Protein AF-A0A4U2DZY0-F1 (afdb_monomer)

Sequence (100 aa):
HLVTLEELRRKLRNLMFALDKDKKEMVYTNFEDEVQGVHDVTNVYKNPSVDLAQYRKKIELYIQDHQDQLTIQKLKRNKSITQADLDVLEGLLLDASGMS

Radius of gyration: 21.81 Å; Cα contacts (8 Å, |Δi|>4): 27; chains: 1; bounding box: 49×35×52 Å

Solvent-accessible surface area (backbone atoms only — not comparable to full-atom values): 6520 Å² total; per-residue (Å²): 118,64,69,64,50,54,53,50,52,56,60,47,59,77,52,55,80,78,53,67,79,91,74,66,79,90,78,88,83,87,81,80,90,75,83,92,64,88,76,76,77,69,68,73,78,85,48,98,82,64,58,63,68,58,47,50,53,39,44,52,51,45,52,66,74,45,56,85,39,66,55,55,43,28,61,78,66,74,44,89,79,51,70,69,41,49,58,52,48,52,55,52,54,40,60,53,60,66,76,115

Foldseek 3Di:
DVVVVVVVVVVVVVVCVVDDPVPDDDDDDDDDDDPPDDDPPCPPPPPPPDPPVVLVVLLVVLLVVVVVDPLSVCVVVVHDDDPVSVVVVVVSSCVSSVVD

Secondary structure (DSSP, 8-state):
-HHHHHHHHHHHHTTGGGS-GGG------------------------TT--HHHHHHHHHHHHHHTTTSHHHHHHHTTPPPPHHHHHHHHHHHHHHHT--

Structure (mmCIF, N/CA/C/O backbone):
data_AF-A0A4U2DZY0-F1
#
_entry.id   AF-A0A4U2DZY0-F1
#
loop_
_atom_site.group_PDB
_atom_site.id
_atom_site.type_symbol
_atom_site.label_atom_id
_atom_site.label_alt_id
_atom_site.label_comp_id
_atom_site.label_asym_id
_atom_site.label_entity_id
_atom_site.label_seq_id
_atom_site.pdbx_PDB_ins_code
_atom_site.Cartn_x
_atom_site.Cartn_y
_atom_site.Cartn_z
_atom_site.occupancy
_atom_site.B_iso_or_equiv
_atom_site.auth_seq_id
_atom_site.auth_comp_id
_atom_site.auth_asym_id
_atom_site.auth_atom_id
_atom_site.pdbx_PDB_model_num
ATOM 1 N N . HIS A 1 1 ? 1.234 14.215 -16.333 1.00 53.50 1 HIS A N 1
ATOM 2 C CA . HIS A 1 1 ? 2.309 14.253 -17.352 1.00 53.50 1 HIS A CA 1
ATOM 3 C C . HIS A 1 1 ? 3.401 13.187 -17.167 1.00 53.50 1 HIS A C 1
ATOM 5 O O . HIS A 1 1 ? 3.897 12.699 -18.170 1.00 53.50 1 HIS A O 1
ATOM 11 N N . LEU A 1 2 ? 3.774 12.767 -15.947 1.00 58.19 2 LEU A N 1
ATOM 12 C CA . LEU A 1 2 ? 4.802 11.720 -15.757 1.00 58.19 2 LEU A CA 1
ATOM 13 C C . LEU A 1 2 ? 4.347 10.305 -16.157 1.00 58.19 2 LEU A C 1
ATOM 15 O O . LEU A 1 2 ? 5.121 9.554 -16.745 1.00 58.19 2 LEU A O 1
ATOM 19 N N . VAL A 1 3 ? 3.073 9.969 -15.920 1.00 61.31 3 VAL A N 1
ATOM 20 C CA . VAL A 1 3 ? 2.490 8.661 -16.285 1.00 61.31 3 VAL A CA 1
ATOM 21 C C . VAL A 1 3 ? 2.642 8.375 -17.786 1.00 61.31 3 VAL A C 1
ATOM 23 O O . VAL A 1 3 ? 3.036 7.279 -18.171 1.00 61.31 3 VAL A O 1
ATOM 26 N N . THR A 1 4 ? 2.457 9.388 -18.641 1.00 75.38 4 THR A N 1
ATOM 27 C CA . THR A 1 4 ? 2.610 9.245 -20.098 1.00 75.38 4 THR A CA 1
ATOM 28 C C . THR A 1 4 ? 4.067 9.048 -20.529 1.00 75.38 4 THR A C 1
ATOM 30 O O . THR A 1 4 ? 4.326 8.383 -21.531 1.00 75.38 4 THR A O 1
ATOM 33 N N . LEU A 1 5 ? 5.034 9.596 -19.781 1.00 79.69 5 LEU A N 1
ATOM 34 C CA . LEU A 1 5 ? 6.461 9.440 -20.075 1.00 79.69 5 LEU A CA 1
ATOM 35 C C . LEU A 1 5 ? 6.970 8.052 -19.668 1.00 79.69 5 LEU A C 1
ATOM 37 O O . LEU A 1 5 ? 7.715 7.430 -20.424 1.00 79.69 5 LEU A O 1
ATOM 41 N N . GLU A 1 6 ? 6.534 7.535 -18.518 1.00 77.44 6 GLU A N 1
ATOM 42 C CA . GLU A 1 6 ? 6.894 6.180 -18.083 1.00 77.44 6 GLU A CA 1
ATOM 43 C C . GLU A 1 6 ? 6.274 5.112 -18.997 1.00 77.44 6 GLU A C 1
ATOM 45 O O . GLU A 1 6 ? 6.946 4.148 -19.372 1.00 77.44 6 GLU A O 1
ATOM 50 N N . GLU A 1 7 ? 5.031 5.303 -19.448 1.00 84.56 7 GLU A N 1
ATOM 51 C CA . GLU A 1 7 ? 4.424 4.440 -20.466 1.00 84.56 7 GLU A CA 1
ATOM 52 C C . GLU A 1 7 ? 5.209 4.452 -21.782 1.00 84.56 7 GLU A C 1
ATOM 54 O O . GLU A 1 7 ? 5.478 3.394 -22.362 1.00 84.56 7 GLU A O 1
ATOM 59 N N . LEU A 1 8 ? 5.626 5.635 -22.243 1.00 85.94 8 LEU A N 1
ATOM 60 C CA . LEU A 1 8 ? 6.455 5.776 -23.437 1.00 85.94 8 LEU A CA 1
ATOM 61 C C . LEU A 1 8 ? 7.815 5.084 -23.257 1.00 85.94 8 LEU A C 1
ATOM 63 O O . LEU A 1 8 ? 8.233 4.309 -24.121 1.00 85.94 8 LEU A O 1
ATOM 67 N N . ARG A 1 9 ? 8.478 5.279 -22.109 1.00 87.75 9 ARG A N 1
ATOM 68 C CA . ARG A 1 9 ? 9.758 4.637 -21.772 1.00 87.75 9 ARG A CA 1
ATOM 69 C C . ARG A 1 9 ? 9.637 3.112 -21.755 1.00 87.75 9 ARG A C 1
ATOM 71 O O . ARG A 1 9 ? 10.550 2.418 -22.208 1.00 87.75 9 ARG A O 1
ATOM 78 N N . ARG A 1 10 ? 8.523 2.569 -21.251 1.00 85.19 10 ARG A N 1
ATOM 79 C CA . ARG A 1 10 ? 8.232 1.124 -21.259 1.00 85.19 10 ARG A CA 1
ATOM 80 C C . ARG A 1 10 ? 8.030 0.585 -22.670 1.00 85.19 10 ARG A C 1
ATOM 82 O O . ARG A 1 10 ? 8.612 -0.446 -22.996 1.00 85.19 10 ARG A O 1
ATOM 89 N N . LYS A 1 11 ? 7.279 1.291 -23.519 1.00 86.44 11 LYS A N 1
ATOM 90 C CA . LYS A 1 11 ? 7.086 0.908 -24.928 1.00 86.44 11 LYS A CA 1
ATOM 91 C C . LYS A 1 11 ? 8.410 0.919 -25.701 1.00 86.44 11 LYS A C 1
ATOM 93 O O . LYS A 1 11 ? 8.703 -0.034 -26.416 1.00 86.44 11 LYS A O 1
ATOM 98 N N . LEU A 1 12 ? 9.248 1.936 -25.487 1.00 87.19 12 LEU A N 1
ATOM 99 C CA . LEU A 1 12 ? 10.566 2.042 -26.120 1.00 87.19 12 LEU A CA 1
ATOM 100 C C . LEU A 1 12 ? 11.564 0.992 -25.615 1.00 87.19 12 LEU A C 1
ATOM 102 O O . LEU A 1 12 ? 12.338 0.478 -26.418 1.00 87.19 12 LEU A O 1
ATOM 106 N N . ARG A 1 13 ? 11.531 0.616 -24.323 1.00 87.81 13 ARG A N 1
ATOM 107 C CA . ARG A 1 13 ? 12.400 -0.433 -23.739 1.00 87.81 13 ARG A CA 1
ATOM 108 C C . ARG A 1 13 ? 12.373 -1.710 -24.578 1.00 87.81 13 ARG A C 1
ATOM 110 O O . ARG A 1 13 ? 13.428 -2.270 -24.862 1.00 87.81 13 ARG A O 1
ATOM 117 N N . ASN A 1 14 ? 11.182 -2.128 -24.995 1.00 83.81 14 ASN A N 1
ATOM 118 C CA . ASN A 1 14 ? 10.988 -3.353 -25.766 1.00 83.81 14 ASN A CA 1
ATOM 119 C C . ASN A 1 14 ? 11.478 -3.242 -27.213 1.00 83.81 14 ASN A C 1
ATOM 121 O O . ASN A 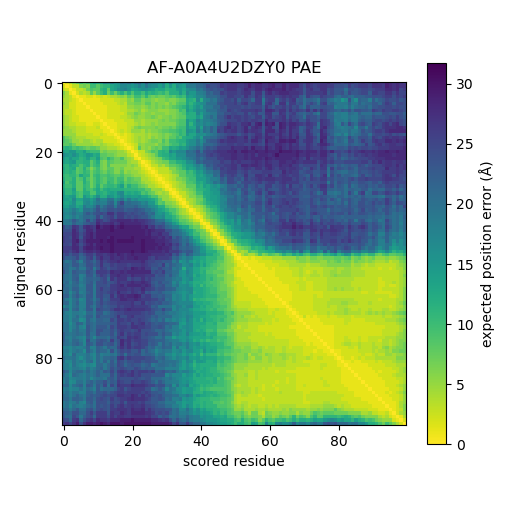1 14 ? 11.615 -4.265 -27.863 1.00 83.81 14 ASN A O 1
ATOM 125 N N . LEU A 1 15 ? 11.755 -2.035 -27.714 1.00 87.69 15 LEU A N 1
ATOM 126 C CA . LEU A 1 15 ? 12.273 -1.778 -29.061 1.00 87.69 15 LEU A CA 1
ATOM 127 C C . LEU A 1 15 ? 13.789 -1.511 -29.066 1.00 87.69 15 LEU A C 1
ATOM 129 O O . LEU A 1 15 ? 14.420 -1.552 -30.119 1.00 87.69 15 LEU A O 1
ATOM 133 N N . MET A 1 16 ? 14.408 -1.288 -27.898 1.00 81.75 16 MET A N 1
ATOM 134 C CA . MET A 1 16 ? 15.835 -0.946 -27.788 1.00 81.75 16 MET A CA 1
ATOM 135 C C . MET A 1 16 ? 16.789 -2.037 -28.291 1.00 81.75 16 MET A C 1
ATOM 137 O O . MET A 1 16 ? 17.958 -1.745 -28.548 1.00 81.75 16 MET A O 1
ATOM 141 N N . PHE A 1 17 ? 16.327 -3.285 -28.414 1.00 82.25 17 PHE A N 1
ATOM 142 C CA . PHE A 1 17 ? 17.144 -4.381 -28.941 1.00 82.25 17 PHE A CA 1
ATOM 143 C C . PHE A 1 17 ? 17.488 -4.199 -30.426 1.00 82.25 17 PHE A C 1
ATOM 145 O O . PHE A 1 17 ? 18.494 -4.738 -30.873 1.00 82.25 17 PHE A O 1
ATOM 152 N N . ALA A 1 18 ? 16.673 -3.444 -31.171 1.00 83.88 18 ALA A N 1
ATOM 153 C CA . ALA A 1 18 ? 16.861 -3.196 -32.597 1.00 83.88 18 ALA A CA 1
ATOM 154 C C . ALA A 1 18 ? 17.895 -2.091 -32.890 1.00 83.88 18 ALA A C 1
ATOM 156 O O . ALA A 1 18 ? 18.226 -1.851 -34.048 1.00 83.88 18 ALA A O 1
ATOM 157 N N . LEU A 1 19 ? 18.397 -1.406 -31.856 1.00 81.38 19 LEU A N 1
ATOM 158 C CA . LEU A 1 19 ? 19.423 -0.377 -31.999 1.00 81.38 19 LEU A CA 1
ATOM 159 C C . LEU A 1 19 ? 20.810 -1.008 -32.149 1.00 81.38 19 LEU A C 1
ATOM 161 O O . LEU A 1 19 ? 21.196 -1.880 -31.365 1.00 81.38 19 LEU A O 1
ATOM 165 N N . ASP A 1 20 ? 21.566 -0.498 -33.117 1.00 79.88 20 ASP A N 1
ATOM 166 C CA . ASP A 1 20 ? 22.941 -0.898 -33.398 1.00 79.88 20 ASP A CA 1
ATOM 167 C C . ASP A 1 20 ? 23.843 -0.642 -32.175 1.00 79.88 20 ASP A C 1
ATOM 169 O O . ASP A 1 20 ? 23.878 0.464 -31.626 1.00 79.88 20 ASP A O 1
ATOM 173 N N . LYS A 1 21 ? 24.516 -1.688 -31.682 1.00 72.12 21 LYS A N 1
ATOM 174 C CA . LYS A 1 21 ? 25.209 -1.659 -30.380 1.00 72.12 21 LYS A CA 1
ATOM 175 C C . LYS A 1 21 ? 26.472 -0.802 -30.413 1.00 72.12 21 LYS A C 1
ATOM 177 O O . LYS A 1 21 ? 26.791 -0.191 -29.396 1.00 72.12 21 LYS A O 1
ATOM 182 N N . ASP A 1 22 ? 27.114 -0.710 -31.573 1.00 72.94 22 ASP A N 1
ATOM 183 C CA . ASP A 1 22 ? 28.402 -0.032 -31.748 1.00 72.94 22 ASP A CA 1
ATOM 184 C C . ASP A 1 22 ? 28.266 1.497 -31.857 1.00 72.94 22 ASP A C 1
ATOM 186 O O . ASP A 1 22 ? 29.255 2.220 -31.777 1.00 72.94 22 ASP A O 1
ATOM 190 N N . LYS A 1 23 ? 27.034 2.012 -31.996 1.00 73.88 23 LYS A N 1
ATOM 191 C CA . LYS A 1 23 ? 26.726 3.450 -32.133 1.00 73.88 23 LYS A CA 1
ATOM 192 C C . LYS A 1 23 ? 25.981 4.041 -30.934 1.00 73.88 23 LYS A C 1
ATOM 194 O O . LYS A 1 23 ? 25.360 5.095 -31.053 1.00 73.88 23 LYS A O 1
ATOM 199 N N . LYS A 1 24 ? 25.983 3.366 -29.782 1.00 71.56 24 LYS A N 1
ATOM 200 C CA . LYS A 1 24 ? 25.288 3.867 -28.589 1.00 71.56 24 LYS A CA 1
ATOM 201 C C . LYS A 1 24 ? 26.089 4.977 -27.921 1.00 71.56 24 LYS A C 1
ATOM 203 O O . LYS A 1 24 ? 27.112 4.723 -27.294 1.00 71.56 24 LYS A O 1
ATOM 208 N N 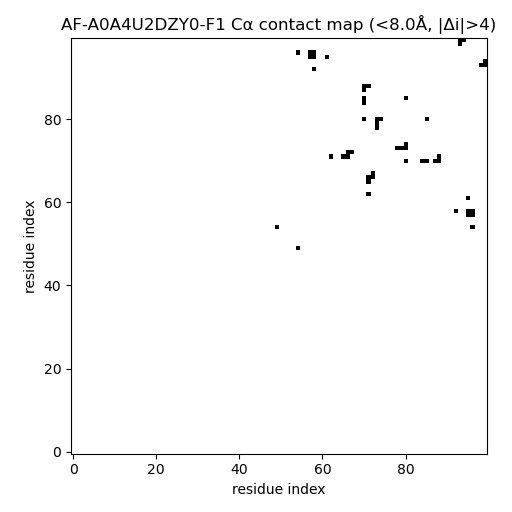. GLU A 1 25 ? 25.583 6.197 -28.023 1.00 78.31 25 GLU A N 1
ATOM 209 C CA . GLU A 1 25 ? 26.086 7.336 -27.262 1.00 78.31 25 GLU A CA 1
ATOM 210 C C . GLU A 1 25 ? 25.797 7.125 -25.764 1.00 78.31 25 GLU A C 1
ATOM 212 O O . GLU A 1 25 ? 24.678 6.769 -25.376 1.00 78.31 25 GLU A O 1
ATOM 217 N N . MET A 1 26 ? 26.814 7.281 -24.912 1.00 74.12 26 MET A N 1
ATOM 218 C CA . MET A 1 26 ? 26.665 7.125 -23.464 1.00 74.12 26 MET A CA 1
ATOM 219 C C . MET A 1 26 ? 26.096 8.418 -22.877 1.00 74.12 26 MET A C 1
ATOM 221 O O . MET A 1 26 ? 26.801 9.417 -22.762 1.00 74.12 26 MET A O 1
ATOM 225 N N . VAL A 1 27 ? 24.816 8.391 -22.509 1.00 76.94 27 VAL A N 1
ATOM 226 C CA . VAL A 1 27 ? 24.113 9.549 -21.943 1.00 76.94 27 VAL A CA 1
ATOM 227 C C . VAL A 1 27 ? 23.948 9.364 -20.438 1.00 76.94 27 VAL A C 1
ATOM 229 O O . VAL A 1 27 ? 23.428 8.341 -19.990 1.00 76.94 27 VAL A O 1
ATOM 232 N N . TYR A 1 28 ? 24.372 10.355 -19.656 1.00 76.19 28 TYR A N 1
ATOM 233 C CA . TYR A 1 28 ? 24.168 10.387 -18.209 1.00 76.19 28 TYR A CA 1
ATOM 234 C C . TYR A 1 28 ? 22.911 11.186 -17.886 1.00 76.19 28 TYR A C 1
ATOM 236 O O . TYR A 1 28 ? 22.772 12.334 -18.301 1.00 76.19 28 TYR A O 1
ATOM 244 N N . THR A 1 29 ? 21.995 10.582 -17.134 1.00 71.62 29 THR A N 1
ATOM 245 C CA . THR A 1 29 ? 20.777 11.250 -16.674 1.00 71.62 29 THR A CA 1
ATOM 246 C C . THR A 1 29 ? 20.868 11.532 -15.182 1.00 71.62 29 THR A C 1
ATOM 248 O O . THR A 1 29 ? 21.029 10.597 -14.399 1.00 71.62 29 THR A O 1
ATOM 251 N N . ASN A 1 30 ? 20.731 12.801 -14.798 1.00 76.62 30 ASN A N 1
ATOM 252 C CA . ASN A 1 30 ? 20.573 13.227 -13.411 1.00 76.62 30 ASN A CA 1
ATOM 253 C C . ASN A 1 30 ? 19.126 13.691 -13.212 1.00 76.62 30 ASN A C 1
ATOM 255 O O . ASN A 1 30 ? 18.785 14.811 -13.590 1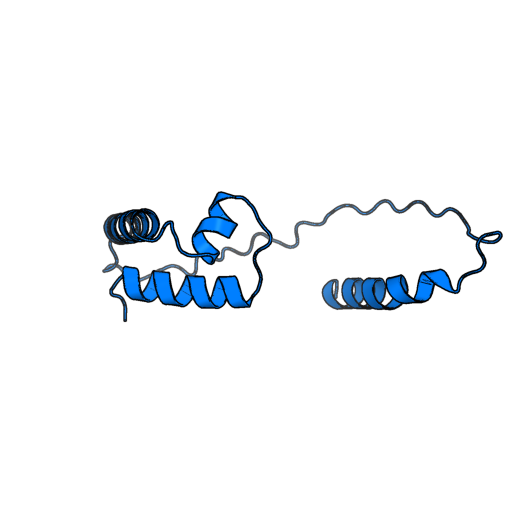.00 76.62 30 ASN A O 1
ATOM 259 N N . PHE A 1 31 ? 18.270 12.805 -12.707 1.00 75.44 31 PHE A N 1
ATOM 260 C CA . PHE A 1 31 ? 16.899 13.148 -12.339 1.00 75.44 31 PHE A CA 1
ATOM 261 C C . PHE A 1 31 ? 16.848 13.333 -10.825 1.00 75.44 31 PHE A C 1
ATOM 263 O O . PHE A 1 31 ? 17.232 12.426 -10.090 1.00 75.44 31 PHE A O 1
ATOM 270 N N . GLU A 1 32 ? 16.382 14.491 -10.372 1.00 74.25 32 GLU A N 1
ATOM 271 C CA . GLU A 1 32 ? 15.987 14.675 -8.978 1.00 74.25 32 GLU A CA 1
ATOM 272 C C . GLU A 1 32 ? 14.526 14.243 -8.828 1.00 74.25 32 GLU A C 1
ATOM 274 O O . GLU A 1 32 ? 13.667 14.650 -9.614 1.00 74.25 32 GLU A O 1
ATOM 279 N N . ASP A 1 33 ? 14.249 13.387 -7.844 1.00 72.25 33 ASP A N 1
ATOM 280 C CA . ASP A 1 33 ? 12.883 12.983 -7.522 1.00 72.25 33 ASP A CA 1
ATOM 281 C C . ASP A 1 33 ? 12.141 14.167 -6.888 1.00 72.25 33 ASP A C 1
ATOM 283 O O . ASP A 1 33 ? 12.461 14.613 -5.785 1.00 72.25 33 ASP A O 1
ATOM 287 N N . GLU A 1 34 ? 11.122 14.675 -7.578 1.00 72.12 34 GLU A N 1
ATOM 288 C CA . GLU A 1 34 ? 10.244 15.717 -7.049 1.00 72.12 34 GLU A CA 1
ATOM 289 C C . GLU A 1 34 ? 9.096 15.085 -6.250 1.00 72.12 34 GLU A C 1
ATOM 291 O O . GLU A 1 34 ? 8.255 14.357 -6.790 1.00 72.12 34 GLU A O 1
ATOM 296 N N . VAL A 1 35 ? 9.014 15.393 -4.953 1.00 71.62 35 VAL A N 1
ATOM 297 C CA . VAL A 1 35 ? 7.829 15.071 -4.146 1.00 71.62 35 VAL A CA 1
ATOM 298 C C . VAL A 1 35 ? 6.689 15.969 -4.627 1.00 71.62 35 VAL A C 1
ATOM 300 O O . VAL A 1 35 ? 6.629 17.143 -4.274 1.00 71.62 35 VAL A O 1
ATOM 303 N N . GLN A 1 36 ? 5.761 15.423 -5.418 1.00 68.00 36 GLN A N 1
ATOM 304 C CA . GLN A 1 36 ? 4.670 16.181 -6.063 1.00 68.00 36 GLN A CA 1
ATOM 305 C C . GLN A 1 36 ? 3.580 16.705 -5.102 1.00 68.00 36 GLN A C 1
ATOM 307 O O . GLN A 1 36 ? 2.523 17.150 -5.541 1.00 68.00 36 GLN A O 1
ATOM 312 N N . GLY A 1 37 ? 3.842 16.676 -3.795 1.00 64.75 37 GLY A N 1
ATOM 313 C CA . GLY A 1 37 ? 2.919 17.053 -2.731 1.00 64.75 37 GLY A CA 1
ATOM 314 C C . GLY A 1 37 ? 2.566 15.868 -1.837 1.00 64.75 37 GLY A C 1
ATOM 315 O O . GLY A 1 37 ? 2.365 14.745 -2.297 1.00 64.75 37 GLY A O 1
ATOM 316 N N . VAL A 1 38 ? 2.480 16.122 -0.530 1.00 64.56 38 VAL A N 1
ATOM 317 C CA . VAL A 1 38 ? 1.844 15.191 0.404 1.00 64.56 38 VAL A CA 1
ATOM 318 C C . VAL A 1 38 ? 0.344 15.383 0.239 1.00 64.56 38 VAL A C 1
ATOM 320 O O . VAL A 1 38 ? -0.232 16.338 0.757 1.00 64.56 38 VAL A O 1
ATOM 323 N N . HIS A 1 39 ? -0.293 14.506 -0.531 1.00 59.19 39 HIS A N 1
ATOM 324 C CA . HIS A 1 39 ? -1.742 14.411 -0.491 1.00 59.19 39 HIS A CA 1
ATOM 325 C C . HIS A 1 39 ? -2.121 13.769 0.836 1.00 59.19 39 HIS A C 1
ATOM 327 O O . HIS A 1 39 ? -1.831 12.595 1.070 1.00 59.19 39 HIS A O 1
ATOM 333 N N . ASP A 1 40 ? -2.747 14.556 1.706 1.00 53.09 40 ASP A N 1
ATOM 334 C CA . ASP A 1 40 ? -3.369 14.034 2.909 1.00 53.09 40 ASP A CA 1
ATOM 335 C C . ASP A 1 40 ? -4.559 13.164 2.483 1.00 53.09 40 ASP A C 1
ATOM 337 O O . ASP A 1 40 ? -5.674 13.632 2.265 1.00 53.09 40 ASP A O 1
ATOM 341 N N . VAL A 1 41 ? -4.287 11.875 2.273 1.00 56.31 41 VAL A N 1
ATOM 342 C CA . VAL A 1 41 ? -5.302 10.843 2.022 1.00 56.31 41 VAL A CA 1
ATOM 343 C C . VAL A 1 41 ? -6.045 10.464 3.299 1.00 56.31 41 VAL A C 1
ATOM 345 O O . VAL A 1 41 ? -6.867 9.547 3.283 1.00 56.31 41 VAL A O 1
ATOM 348 N N . THR A 1 42 ? -5.817 11.193 4.397 1.00 54.88 42 THR A N 1
ATOM 349 C CA . THR A 1 42 ? -6.757 11.252 5.509 1.00 54.88 42 THR A CA 1
ATOM 350 C C . THR A 1 42 ? -7.997 11.983 5.013 1.00 54.88 42 THR A C 1
ATOM 352 O O . THR A 1 42 ? -8.282 13.123 5.374 1.00 54.88 42 THR A O 1
ATOM 355 N N . ASN A 1 43 ? -8.776 11.307 4.167 1.00 52.28 43 ASN A N 1
ATOM 356 C CA . ASN A 1 43 ? -10.192 11.570 4.086 1.00 52.28 43 ASN A CA 1
ATOM 357 C C . ASN A 1 43 ? -10.635 11.493 5.538 1.00 52.28 43 ASN A C 1
ATOM 359 O O . ASN A 1 43 ? -10.521 10.435 6.160 1.00 52.28 43 ASN A O 1
ATOM 363 N N . VAL A 1 44 ? -10.938 12.650 6.125 1.00 50.50 44 VAL A N 1
ATOM 364 C CA . VAL A 1 44 ? -11.246 12.729 7.541 1.00 50.50 44 VAL A CA 1
ATOM 365 C C . VAL A 1 44 ? -12.380 11.741 7.721 1.00 50.50 44 VAL A C 1
ATOM 367 O O . VAL A 1 44 ? -13.468 11.972 7.192 1.00 50.50 44 VAL A O 1
ATOM 370 N N . TYR A 1 45 ? -12.121 10.621 8.399 1.00 50.53 45 TYR A N 1
ATOM 371 C CA . TYR A 1 45 ? -13.164 9.734 8.877 1.00 50.53 45 TYR A CA 1
ATOM 372 C C . TYR A 1 45 ? -13.920 10.555 9.928 1.00 50.53 45 TYR A C 1
ATOM 374 O O . TYR A 1 45 ? -13.761 10.384 11.131 1.00 50.53 45 TYR A O 1
ATOM 382 N N . LYS A 1 46 ? -14.713 11.530 9.467 1.00 46.66 46 LYS A N 1
ATOM 383 C CA . LYS A 1 46 ? -15.690 12.325 10.208 1.00 46.66 46 LYS A CA 1
ATOM 384 C C . LYS A 1 46 ? -16.878 11.416 10.492 1.00 46.66 46 LYS A C 1
ATOM 386 O O . LYS A 1 46 ? -18.018 11.750 10.205 1.00 46.66 46 LYS A O 1
ATOM 391 N N . ASN A 1 47 ? -16.596 10.239 11.029 1.00 52.16 47 ASN A N 1
ATOM 392 C CA . ASN A 1 47 ? -17.590 9.422 11.671 1.00 52.16 47 ASN A CA 1
ATOM 393 C C . ASN A 1 47 ? -17.217 9.425 13.155 1.00 52.16 47 ASN A C 1
ATOM 395 O O . ASN A 1 47 ? -16.392 8.615 13.574 1.00 52.16 47 ASN A O 1
ATOM 399 N N . PRO A 1 48 ? -17.784 10.344 13.961 1.00 53.06 48 PRO A N 1
ATOM 400 C CA . PRO A 1 48 ? -17.563 10.378 15.410 1.00 53.06 48 PRO A CA 1
ATOM 401 C C . PRO A 1 48 ? -18.022 9.089 16.125 1.00 53.06 48 PRO A C 1
ATOM 403 O O . PRO A 1 48 ? -17.866 8.971 17.335 1.00 53.06 48 PRO A O 1
ATOM 406 N N . SER A 1 49 ? -18.576 8.124 15.384 1.00 55.47 49 SER A N 1
ATOM 407 C CA . SER A 1 49 ? -19.058 6.831 15.864 1.00 55.47 49 SER A CA 1
ATOM 408 C C . SER A 1 49 ? -18.091 5.659 15.642 1.00 55.47 49 SER A C 1
ATOM 410 O O . SER A 1 49 ? -18.347 4.584 16.178 1.00 55.47 49 SER A O 1
ATOM 412 N N . VAL A 1 50 ? -17.000 5.817 14.877 1.00 60.66 50 VAL A N 1
ATOM 413 C CA . VAL A 1 50 ? -16.024 4.728 14.682 1.00 60.66 50 VAL A CA 1
ATOM 414 C C . VAL A 1 50 ? -14.897 4.891 15.692 1.00 60.66 50 VAL A C 1
ATOM 416 O O . VAL A 1 50 ? -13.996 5.710 15.522 1.00 60.66 50 VAL A O 1
ATOM 419 N N . ASP A 1 51 ? -14.945 4.091 16.754 1.00 74.50 51 ASP A N 1
ATOM 420 C CA . ASP A 1 51 ? -13.803 3.925 17.646 1.00 74.50 51 ASP A CA 1
ATOM 421 C C . ASP A 1 51 ? -12.658 3.262 16.859 1.00 74.50 51 ASP A C 1
ATOM 423 O O . ASP A 1 51 ? -12.631 2.046 16.644 1.00 74.50 51 ASP A O 1
ATOM 427 N N . LEU A 1 52 ? -11.714 4.088 16.400 1.00 77.12 52 LEU A N 1
ATOM 428 C CA . LEU A 1 52 ? -10.511 3.675 15.675 1.00 77.12 52 LEU A CA 1
ATOM 429 C C . LEU A 1 52 ? -9.722 2.596 16.428 1.00 77.12 52 LEU A C 1
ATOM 431 O O . LEU A 1 52 ? -9.107 1.738 15.791 1.00 77.12 52 LEU A O 1
ATOM 435 N N . ALA A 1 53 ? -9.752 2.599 17.765 1.00 80.62 53 ALA A N 1
ATOM 436 C CA . ALA A 1 53 ? -9.081 1.579 18.560 1.00 80.62 53 ALA A CA 1
ATOM 437 C C . ALA A 1 53 ? -9.785 0.220 18.434 1.00 80.62 53 ALA A C 1
ATOM 439 O O . ALA A 1 53 ? -9.115 -0.804 18.293 1.00 80.62 53 ALA A O 1
ATOM 440 N N . GLN A 1 54 ? -11.122 0.197 18.416 1.00 81.38 54 GLN A N 1
ATOM 441 C CA . GLN A 1 54 ? -11.898 -1.033 18.208 1.00 81.38 54 GLN A CA 1
ATOM 442 C C . GLN A 1 54 ? -11.768 -1.545 16.780 1.00 81.38 54 GLN A C 1
ATOM 444 O O . GLN A 1 54 ? -11.590 -2.746 16.582 1.00 81.38 54 GLN A O 1
ATOM 449 N N . TYR A 1 55 ? -11.808 -0.645 15.794 1.00 82.69 55 TYR A N 1
ATOM 450 C CA . TYR A 1 55 ? -11.543 -0.997 14.403 1.00 82.69 55 TYR A CA 1
ATOM 451 C C . TYR A 1 55 ? -10.173 -1.664 14.273 1.00 82.69 55 TYR A C 1
ATOM 453 O O . TYR A 1 55 ? -10.082 -2.803 13.818 1.00 82.69 55 TYR A O 1
ATOM 461 N N . ARG A 1 56 ? -9.117 -1.010 14.775 1.00 84.69 56 ARG A N 1
ATOM 462 C CA . ARG A 1 56 ? -7.759 -1.560 14.750 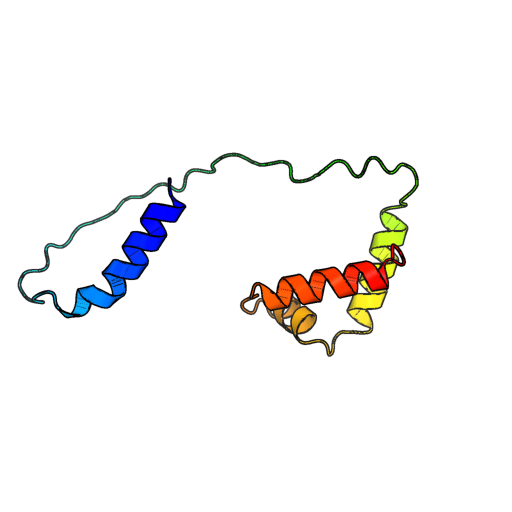1.00 84.69 56 ARG A CA 1
ATOM 463 C C . ARG A 1 56 ? -7.689 -2.929 15.423 1.00 84.69 56 ARG A C 1
ATOM 465 O O . ARG A 1 56 ? -7.123 -3.846 14.843 1.00 84.69 56 ARG A O 1
ATOM 472 N N . LYS A 1 57 ? -8.299 -3.082 16.601 1.00 87.38 57 LYS A N 1
ATOM 473 C CA . LYS A 1 57 ? -8.316 -4.351 17.339 1.00 87.38 57 LYS A CA 1
ATOM 474 C C . LYS A 1 57 ? -8.988 -5.479 16.550 1.00 87.38 57 LYS A C 1
ATOM 476 O O . LYS A 1 57 ? -8.463 -6.587 16.523 1.00 87.38 57 LYS A O 1
ATOM 481 N N . LYS A 1 58 ? -10.127 -5.210 15.903 1.00 86.56 58 LYS A N 1
ATOM 482 C CA . LYS A 1 58 ? -10.831 -6.197 15.065 1.00 86.56 58 LYS A CA 1
ATOM 483 C C . LYS A 1 58 ? -9.998 -6.609 13.858 1.00 86.56 58 LYS A C 1
ATOM 485 O O . LYS A 1 58 ? -9.849 -7.799 13.601 1.00 86.56 58 LYS A O 1
ATOM 490 N N . ILE A 1 59 ? -9.432 -5.631 13.154 1.00 88.50 59 ILE A N 1
ATOM 491 C CA . ILE A 1 59 ? -8.599 -5.883 11.978 1.00 88.50 59 ILE A CA 1
ATOM 492 C C . ILE A 1 59 ? -7.341 -6.671 12.352 1.00 88.50 59 ILE A C 1
ATOM 494 O O . ILE A 1 59 ? -6.972 -7.601 11.645 1.00 88.50 59 ILE A O 1
ATOM 498 N N . GLU A 1 60 ? -6.696 -6.345 13.472 1.00 89.44 60 GLU A N 1
ATOM 499 C CA . GLU A 1 60 ? -5.490 -7.042 13.926 1.00 89.44 60 GLU A CA 1
ATOM 500 C C . GLU A 1 60 ? -5.768 -8.516 14.253 1.00 89.44 60 GLU A C 1
ATOM 502 O O . GLU A 1 60 ? -5.040 -9.388 13.778 1.00 89.44 60 GLU A O 1
ATOM 507 N N . LEU A 1 61 ? -6.865 -8.799 14.967 1.00 90.31 61 LEU A N 1
ATOM 508 C CA . LEU A 1 61 ? -7.325 -10.168 15.223 1.00 90.31 61 LEU A CA 1
ATOM 509 C C . LEU A 1 61 ? -7.646 -10.906 13.921 1.00 90.31 61 LEU A C 1
ATOM 511 O O . LEU A 1 61 ? -7.176 -12.018 13.707 1.00 90.31 61 LEU A O 1
ATOM 515 N N . TYR A 1 62 ? -8.378 -10.264 13.012 1.00 89.56 62 TYR A N 1
ATOM 516 C CA . TYR A 1 62 ? -8.729 -10.867 11.732 1.00 89.56 62 TYR A CA 1
ATOM 517 C C . TYR A 1 62 ? -7.491 -11.216 10.898 1.00 89.56 62 TYR A C 1
ATOM 519 O O . TYR A 1 62 ? -7.381 -12.329 10.386 1.00 89.56 62 TYR A O 1
ATOM 527 N N . ILE A 1 63 ? -6.531 -10.291 10.793 1.00 90.19 63 ILE A N 1
ATOM 528 C CA . ILE A 1 63 ? -5.268 -10.533 10.092 1.00 90.19 63 ILE A CA 1
ATOM 529 C C . ILE A 1 63 ? -4.516 -11.689 10.755 1.00 90.19 63 ILE A C 1
ATOM 531 O O . ILE A 1 63 ? -3.924 -12.504 10.050 1.00 90.19 63 ILE A O 1
ATOM 535 N N . GLN A 1 64 ? -4.509 -11.772 12.088 1.00 90.00 64 GLN A N 1
ATOM 536 C CA . GLN A 1 64 ? -3.860 -12.856 12.825 1.00 90.00 64 GLN A CA 1
ATOM 537 C C . GLN A 1 64 ? -4.511 -14.224 12.569 1.00 90.00 64 GLN A C 1
ATOM 539 O O . GLN A 1 64 ? -3.784 -15.211 12.457 1.00 90.00 64 GLN A O 1
ATOM 544 N N . ASP A 1 65 ? -5.831 -14.273 12.411 1.00 91.12 65 ASP A N 1
ATOM 545 C CA . ASP A 1 65 ? -6.566 -15.511 12.138 1.00 91.12 65 ASP A CA 1
ATOM 546 C C . ASP A 1 65 ? -6.450 -15.957 10.667 1.00 91.12 65 ASP A C 1
ATOM 548 O O . ASP A 1 65 ? -6.441 -17.154 10.392 1.00 91.12 65 ASP A O 1
ATOM 552 N N . HIS A 1 66 ? -6.274 -15.021 9.726 1.00 90.25 66 HIS A N 1
ATOM 553 C CA . HIS A 1 66 ? -6.242 -15.280 8.273 1.00 90.25 66 HIS A CA 1
ATOM 554 C C . HIS A 1 66 ? -4.825 -15.187 7.675 1.00 90.25 66 HIS A C 1
ATOM 556 O O . HIS A 1 66 ? -4.602 -14.688 6.569 1.00 90.25 66 HIS A O 1
ATOM 562 N N . GLN A 1 67 ? -3.816 -15.651 8.416 1.00 89.88 67 GLN A N 1
ATOM 563 C CA . GLN A 1 67 ? -2.403 -15.621 7.994 1.00 89.88 67 GLN A CA 1
ATOM 564 C C . GLN A 1 67 ? -2.086 -16.528 6.799 1.00 89.88 67 GLN A C 1
ATOM 566 O O . GLN A 1 67 ? -1.049 -16.374 6.150 1.00 89.88 67 GLN A O 1
ATOM 571 N N . ASP A 1 68 ? -2.957 -17.489 6.524 1.00 91.38 68 ASP A N 1
ATOM 572 C CA . ASP A 1 68 ? -2.905 -18.396 5.386 1.00 91.38 68 ASP A CA 1
ATOM 573 C C . ASP A 1 68 ? -3.331 -17.719 4.077 1.00 91.38 68 ASP A C 1
ATOM 575 O O . ASP A 1 68 ? -2.977 -18.192 2.995 1.00 91.38 68 ASP A O 1
ATOM 579 N N . GLN A 1 69 ? -3.980 -16.561 4.140 1.00 91.06 69 GLN A N 1
ATOM 580 C CA . GLN A 1 69 ? -4.414 -15.868 2.946 1.00 91.06 69 GLN A CA 1
ATOM 581 C C . GLN A 1 69 ? -3.250 -15.277 2.135 1.00 91.06 69 GLN A C 1
ATOM 583 O O . GLN A 1 69 ? -2.360 -14.598 2.656 1.00 91.06 69 GLN A O 1
ATOM 588 N N . LEU A 1 70 ? -3.278 -15.484 0.815 1.00 92.44 70 LEU A N 1
ATOM 589 C CA . LEU A 1 70 ? -2.200 -15.091 -0.094 1.00 92.44 70 LEU A CA 1
ATOM 590 C C . LEU A 1 70 ? -1.850 -13.595 -0.020 1.00 92.44 70 LEU A C 1
ATOM 592 O O . LEU A 1 70 ? -0.667 -13.256 0.034 1.00 92.44 70 LEU A O 1
ATOM 596 N N . THR A 1 71 ? -2.849 -12.713 -0.002 1.00 92.31 71 THR A N 1
ATOM 597 C CA . THR A 1 71 ? -2.656 -11.256 0.064 1.00 92.31 71 THR A CA 1
ATOM 598 C C . THR A 1 71 ? -1.947 -10.842 1.355 1.00 92.31 71 THR A C 1
ATOM 600 O O . THR A 1 71 ? -0.938 -10.136 1.307 1.00 92.31 71 THR A O 1
ATOM 603 N N . ILE A 1 72 ? -2.395 -11.359 2.505 1.00 92.00 72 ILE A N 1
ATOM 604 C CA . ILE A 1 72 ? -1.769 -11.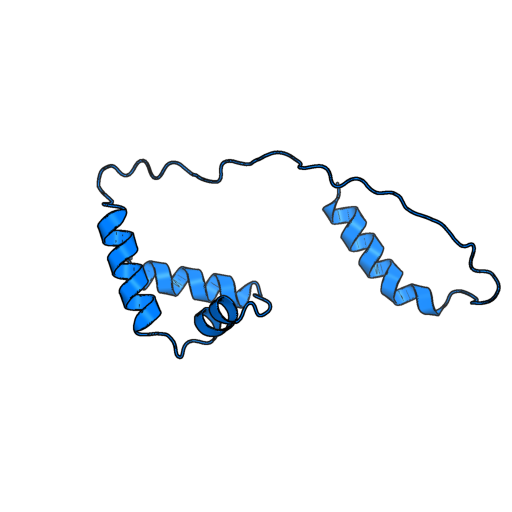112 3.814 1.00 92.00 72 ILE A CA 1
ATOM 605 C C . ILE A 1 72 ? -0.329 -11.649 3.838 1.00 92.00 72 ILE A C 1
ATOM 607 O O . ILE A 1 72 ? 0.592 -10.954 4.276 1.00 92.00 72 ILE A O 1
ATOM 611 N N . GLN A 1 73 ? -0.086 -12.846 3.297 1.00 93.75 73 GLN A N 1
ATOM 612 C CA . GLN A 1 73 ? 1.269 -13.396 3.188 1.00 93.75 73 GLN A CA 1
ATOM 613 C C . GLN A 1 73 ? 2.188 -12.545 2.305 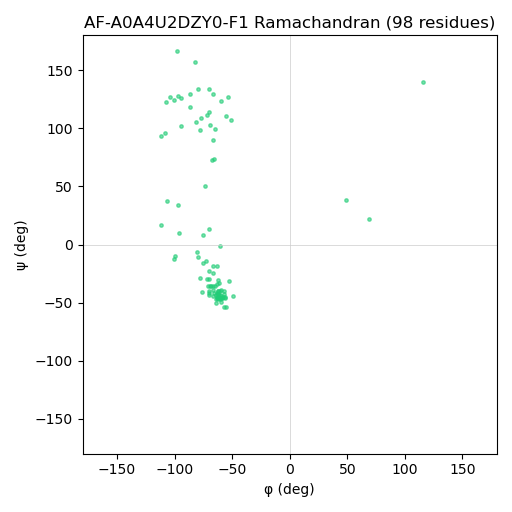1.00 93.75 73 GLN A C 1
ATOM 615 O O . GLN A 1 73 ? 3.375 -12.403 2.616 1.00 93.75 73 GLN A O 1
ATOM 620 N N . LYS A 1 74 ? 1.672 -12.013 1.188 1.00 93.38 74 LYS A N 1
ATOM 621 C CA . LYS A 1 74 ? 2.432 -11.139 0.288 1.00 93.38 74 LYS A CA 1
ATOM 622 C C . LYS A 1 74 ? 2.832 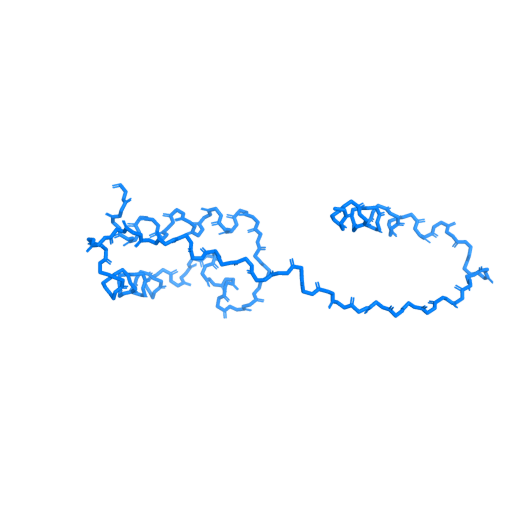-9.850 0.997 1.00 93.38 74 LYS A C 1
ATOM 624 O O . LYS A 1 74 ? 4.015 -9.517 0.958 1.00 93.38 74 LYS A O 1
ATOM 629 N N . LEU A 1 75 ? 1.900 -9.210 1.708 1.00 90.12 75 LEU A N 1
ATOM 630 C CA . LEU A 1 75 ? 2.169 -8.023 2.526 1.00 90.12 75 LEU A CA 1
ATOM 631 C C . LEU A 1 75 ? 3.254 -8.300 3.574 1.00 90.12 75 LEU A C 1
ATOM 633 O O . LEU A 1 75 ? 4.280 -7.626 3.590 1.00 90.12 75 LEU A O 1
ATOM 637 N N . LYS A 1 76 ? 3.098 -9.350 4.393 1.00 89.19 76 LYS A N 1
ATOM 638 C CA . LYS A 1 76 ? 4.067 -9.679 5.459 1.00 89.19 76 LYS A CA 1
ATOM 639 C C . LYS A 1 76 ? 5.465 -10.015 4.948 1.00 89.19 76 LYS A C 1
ATOM 641 O O . LYS A 1 76 ? 6.442 -9.819 5.662 1.00 89.19 76 LYS A O 1
ATOM 646 N N . ARG A 1 77 ? 5.566 -10.576 3.742 1.00 94.12 77 ARG A N 1
ATOM 647 C CA . ARG A 1 77 ? 6.841 -10.968 3.123 1.00 94.12 77 ARG A CA 1
ATOM 648 C C . ARG A 1 77 ? 7.387 -9.905 2.167 1.00 94.12 77 ARG A C 1
ATOM 650 O O . ARG A 1 77 ? 8.332 -10.213 1.445 1.00 94.12 77 ARG A O 1
ATOM 657 N N . ASN A 1 78 ? 6.801 -8.702 2.136 1.00 90.25 78 ASN A N 1
ATOM 658 C CA . ASN A 1 78 ? 7.161 -7.621 1.213 1.00 90.25 78 ASN A CA 1
ATOM 659 C C . ASN A 1 78 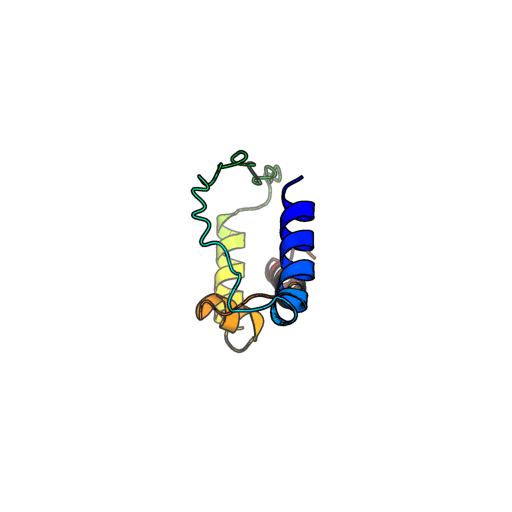? 7.244 -8.090 -0.252 1.00 90.25 78 ASN A C 1
ATOM 661 O O . ASN A 1 78 ? 8.136 -7.702 -1.006 1.00 90.25 78 ASN A O 1
ATOM 665 N N . LYS A 1 79 ? 6.333 -8.983 -0.654 1.00 92.94 79 LYS A N 1
ATOM 666 C CA . LYS A 1 79 ? 6.222 -9.438 -2.042 1.00 92.94 79 LYS A CA 1
ATOM 667 C C . LYS A 1 79 ? 5.407 -8.434 -2.849 1.00 92.94 79 LYS A C 1
ATOM 669 O O . LYS A 1 79 ? 4.600 -7.693 -2.298 1.00 92.94 79 LYS A O 1
ATOM 674 N N . SER A 1 80 ? 5.604 -8.446 -4.166 1.00 91.19 80 SER A N 1
ATOM 675 C CA . SER A 1 80 ? 4.843 -7.598 -5.084 1.00 91.19 80 SER A CA 1
ATOM 676 C C . SER A 1 80 ? 3.335 -7.789 -4.885 1.00 91.19 80 SER A C 1
ATOM 678 O O . SER A 1 80 ? 2.835 -8.918 -4.901 1.00 91.19 80 SER A O 1
ATOM 680 N N . ILE A 1 81 ? 2.652 -6.665 -4.680 1.00 91.38 81 ILE A N 1
ATOM 681 C CA . ILE A 1 81 ? 1.201 -6.553 -4.573 1.00 91.38 81 ILE A CA 1
ATOM 682 C C . ILE A 1 81 ? 0.675 -6.139 -5.945 1.00 91.38 81 ILE A C 1
ATOM 684 O O . ILE A 1 81 ? 1.172 -5.188 -6.552 1.00 91.38 81 ILE A O 1
ATOM 688 N N . THR A 1 82 ? -0.302 -6.884 -6.446 1.00 93.50 82 THR A N 1
ATOM 689 C CA . THR A 1 82 ? -1.019 -6.572 -7.686 1.00 93.50 82 THR A CA 1
ATOM 690 C C . THR A 1 82 ? -2.338 -5.868 -7.377 1.00 93.50 82 THR A C 1
ATOM 692 O O . THR A 1 82 ? -2.796 -5.893 -6.239 1.00 93.50 82 THR A O 1
ATOM 695 N N . GLN A 1 83 ? -2.982 -5.277 -8.386 1.00 92.19 83 GLN A N 1
ATOM 696 C CA . GLN A 1 83 ? -4.298 -4.657 -8.193 1.00 92.19 83 GLN A CA 1
ATOM 697 C C . GLN A 1 83 ? -5.327 -5.660 -7.648 1.00 92.19 83 GLN A C 1
ATOM 699 O O . GLN A 1 83 ? -6.011 -5.364 -6.681 1.00 92.19 83 GLN A O 1
ATOM 704 N N . ALA A 1 84 ? -5.338 -6.888 -8.173 1.00 91.81 84 ALA A N 1
ATOM 705 C CA . ALA A 1 84 ? -6.220 -7.945 -7.678 1.00 91.81 84 ALA A CA 1
ATOM 706 C C . ALA A 1 84 ? -5.960 -8.301 -6.202 1.00 91.81 84 ALA A C 1
ATOM 708 O O . ALA A 1 84 ? -6.889 -8.638 -5.474 1.00 91.81 84 ALA A O 1
ATOM 709 N N . ASP A 1 85 ? -4.706 -8.217 -5.741 1.00 91.38 85 ASP A N 1
ATOM 710 C CA . ASP A 1 85 ? -4.387 -8.425 -4.326 1.00 91.38 85 ASP A CA 1
ATOM 711 C C . ASP A 1 85 ? -4.982 -7.304 -3.454 1.00 91.38 85 ASP A C 1
ATOM 713 O O . ASP A 1 85 ? -5.422 -7.584 -2.342 1.00 91.38 85 ASP A O 1
ATOM 717 N N . LEU A 1 86 ? -5.016 -6.060 -3.949 1.00 90.94 86 LEU A N 1
ATOM 718 C CA . LEU A 1 86 ? -5.625 -4.920 -3.251 1.00 90.94 86 LEU A CA 1
ATOM 719 C C . LEU A 1 86 ? -7.148 -5.033 -3.192 1.00 90.94 86 LEU A C 1
ATOM 721 O O . LEU A 1 86 ? -7.713 -4.823 -2.124 1.00 90.94 86 LEU A O 1
ATOM 725 N N . ASP A 1 87 ? -7.791 -5.424 -4.292 1.00 91.94 87 ASP A N 1
ATOM 726 C CA . ASP A 1 87 ? -9.248 -5.597 -4.342 1.00 91.94 87 ASP A CA 1
ATOM 727 C C . ASP A 1 87 ? -9.694 -6.700 -3.361 1.00 91.94 87 ASP A C 1
ATOM 729 O O . ASP A 1 87 ? -10.677 -6.564 -2.632 1.00 91.94 87 ASP A O 1
ATOM 733 N N . VAL A 1 88 ? -8.911 -7.785 -3.278 1.00 90.69 88 VAL A N 1
ATOM 734 C CA . VAL A 1 88 ? -9.105 -8.834 -2.269 1.00 90.69 88 VAL A CA 1
ATOM 735 C C . VAL A 1 88 ? -8.875 -8.283 -0.862 1.00 90.69 88 VAL A C 1
ATOM 737 O O . VAL A 1 88 ? -9.662 -8.580 0.030 1.00 90.69 88 VAL A O 1
ATOM 740 N N . LEU A 1 89 ? -7.825 -7.482 -0.645 1.00 90.31 89 LEU A N 1
ATOM 741 C CA . LEU A 1 89 ? -7.540 -6.890 0.664 1.00 90.31 89 LEU A CA 1
ATOM 742 C C . LEU A 1 89 ? -8.700 -6.026 1.170 1.00 90.31 89 LEU A C 1
ATOM 744 O O . LEU A 1 89 ? -9.081 -6.137 2.332 1.00 90.31 89 LEU A O 1
ATOM 748 N N . GLU A 1 90 ? -9.248 -5.178 0.303 1.00 89.38 90 GLU A N 1
ATOM 749 C CA . GLU A 1 90 ? -10.339 -4.261 0.630 1.00 89.38 90 GLU A CA 1
ATOM 750 C C . GLU A 1 90 ? -11.582 -5.015 1.107 1.00 89.38 90 GLU A C 1
ATOM 752 O O . GLU A 1 90 ? -12.093 -4.720 2.190 1.00 89.38 90 GLU A O 1
ATOM 757 N N . GLY A 1 91 ? -12.010 -6.038 0.360 1.00 87.88 91 GLY A N 1
ATOM 758 C CA . GLY A 1 91 ? -13.178 -6.845 0.722 1.00 87.88 91 GLY A CA 1
ATOM 759 C C . GLY A 1 91 ? -13.037 -7.498 2.099 1.00 87.88 91 GLY A C 1
ATOM 760 O O . GLY A 1 91 ? -13.931 -7.398 2.934 1.00 87.88 91 GLY A O 1
ATOM 761 N N . LEU A 1 92 ? -11.874 -8.084 2.389 1.00 87.56 92 LEU A N 1
ATOM 762 C CA . LEU A 1 92 ? -11.647 -8.747 3.677 1.00 87.56 92 LEU A CA 1
ATOM 763 C C . LEU A 1 92 ? -11.665 -7.780 4.848 1.00 87.56 92 LEU A C 1
ATOM 765 O O . LEU A 1 92 ? -12.171 -8.112 5.914 1.00 87.56 92 LEU A O 1
ATOM 769 N N . LEU A 1 93 ? -11.046 -6.609 4.680 1.00 86.19 93 LEU A N 1
ATOM 770 C CA . LEU A 1 93 ? -10.981 -5.615 5.742 1.00 86.19 93 LEU A CA 1
ATOM 771 C C . LEU A 1 93 ? -12.373 -5.041 6.013 1.00 86.19 93 LEU A C 1
ATOM 773 O O . LEU A 1 93 ? -12.711 -4.799 7.173 1.00 86.19 93 LEU A O 1
ATOM 777 N N . LEU A 1 94 ? -13.198 -4.885 4.974 1.00 86.19 94 LEU A N 1
ATOM 778 C CA . LEU A 1 94 ? -14.590 -4.477 5.119 1.00 86.19 94 LEU A CA 1
ATOM 779 C C . LEU A 1 94 ? -15.398 -5.530 5.891 1.00 86.19 94 LEU A C 1
ATOM 781 O O . LEU A 1 94 ? -16.005 -5.192 6.912 1.00 86.19 94 LEU A O 1
ATOM 785 N N . ASP A 1 95 ? -15.307 -6.800 5.492 1.00 84.38 95 ASP A N 1
ATOM 786 C CA . ASP A 1 95 ? -15.978 -7.920 6.162 1.00 84.38 95 ASP A CA 1
ATOM 787 C C . ASP A 1 95 ? -15.538 -8.043 7.631 1.00 84.38 95 ASP A C 1
ATOM 789 O O . ASP A 1 95 ? -16.362 -8.131 8.545 1.00 84.38 95 ASP A O 1
ATOM 793 N N . ALA A 1 96 ? -14.229 -7.967 7.881 1.00 82.44 96 ALA A N 1
ATOM 794 C CA . ALA A 1 96 ? -13.631 -8.041 9.213 1.00 82.44 96 ALA A CA 1
ATOM 795 C C . ALA A 1 96 ? -14.052 -6.889 10.131 1.00 82.44 96 ALA A C 1
ATOM 797 O O . ALA A 1 96 ? -14.181 -7.049 11.350 1.00 82.44 96 ALA A O 1
ATOM 798 N N . SER A 1 97 ? -14.249 -5.700 9.563 1.00 75.94 97 SER A N 1
ATOM 799 C CA . SER A 1 97 ? -14.647 -4.524 10.329 1.00 75.94 97 SER A CA 1
ATOM 800 C C . SER A 1 97 ? -16.091 -4.607 10.8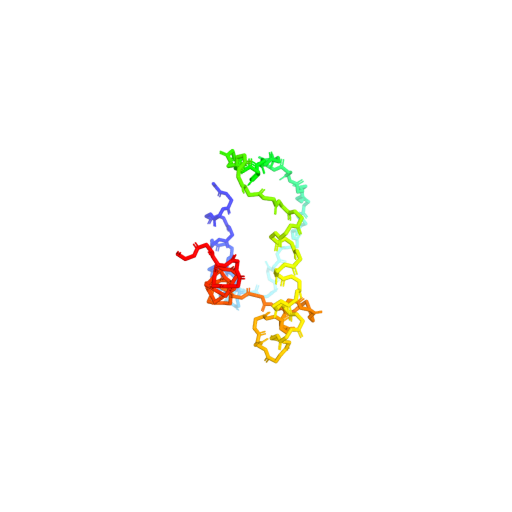39 1.00 75.94 97 SER A C 1
ATOM 802 O O . SER A 1 97 ? -16.425 -3.984 11.858 1.00 75.94 97 SER A O 1
ATOM 804 N N . GLY A 1 98 ? -16.929 -5.417 10.180 1.00 70.69 98 GLY A N 1
ATOM 805 C CA . GLY A 1 98 ? -18.372 -5.465 10.405 1.00 70.69 98 GLY A CA 1
ATOM 806 C C . GLY A 1 98 ? -19.089 -4.194 9.941 1.00 70.69 98 GLY A C 1
ATOM 807 O O . GLY A 1 98 ? -20.161 -3.896 10.458 1.00 70.69 98 GLY A O 1
ATOM 808 N N . MET A 1 99 ? -18.479 -3.430 9.027 1.00 66.00 99 MET A N 1
ATOM 809 C CA . MET A 1 99 ? -19.058 -2.254 8.359 1.00 66.00 99 MET A CA 1
ATOM 810 C C . MET A 1 99 ? -19.632 -2.613 6.974 1.00 66.00 99 MET A C 1
ATOM 812 O O . MET A 1 99 ? -19.525 -1.817 6.043 1.00 66.00 99 MET A O 1
ATOM 816 N N . SER A 1 100 ? -20.176 -3.827 6.840 1.00 55.88 100 SER A N 1
ATOM 817 C CA . SER A 1 100 ? -20.937 -4.272 5.663 1.00 55.88 100 SER A CA 1
ATOM 818 C C . SER A 1 100 ? -22.351 -3.691 5.689 1.00 55.88 100 SER A C 1
ATOM 820 O O . SER A 1 100 ? -22.918 -3.612 6.806 1.00 55.88 100 SER A O 1
#

pLDDT: mean 78.98, std 12.97, range [46.66, 94.12]

Mean predicted aligned error: 14.96 Å